Protein AF-A0A940U4Q2-F1 (afdb_monomer)

Mean predicted aligned error: 3.57 Å

Structure (mmCI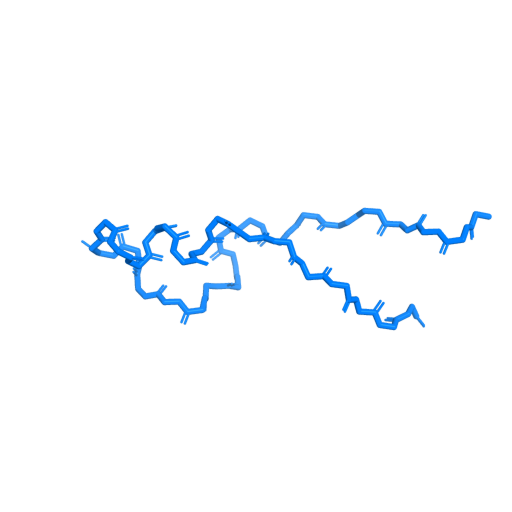F, N/CA/C/O backbone):
data_AF-A0A940U4Q2-F1
#
_entry.id   AF-A0A940U4Q2-F1
#
loop_
_atom_site.group_PDB
_atom_site.id
_atom_site.type_symbol
_atom_site.label_atom_id
_atom_site.label_alt_id
_atom_site.label_comp_id
_atom_site.label_asym_id
_atom_site.label_entity_id
_atom_site.label_seq_id
_atom_site.pdbx_PDB_ins_code
_atom_site.Cartn_x
_atom_site.Cartn_y
_atom_site.Cartn_z
_atom_site.occupancy
_atom_site.B_iso_or_equiv
_atom_site.auth_seq_id
_atom_site.auth_comp_id
_atom_site.auth_asym_id
_atom_site.auth_atom_id
_atom_site.pdbx_PDB_model_num
ATOM 1 N N . SER A 1 1 ? 23.299 -0.316 -11.115 1.00 79.38 1 SER A N 1
ATOM 2 C CA . SER A 1 1 ? 22.308 -0.106 -10.038 1.00 79.38 1 SER A CA 1
ATOM 3 C C . SER A 1 1 ? 21.406 -1.328 -9.969 1.00 79.38 1 SER A C 1
ATOM 5 O O . SER A 1 1 ? 21.021 -1.793 -11.033 1.00 79.38 1 SER A O 1
ATOM 7 N N . ARG A 1 2 ? 21.123 -1.872 -8.776 1.00 90.00 2 ARG A N 1
ATOM 8 C CA . ARG A 1 2 ? 20.304 -3.093 -8.581 1.00 90.00 2 ARG A CA 1
ATOM 9 C C . ARG A 1 2 ? 18.849 -2.813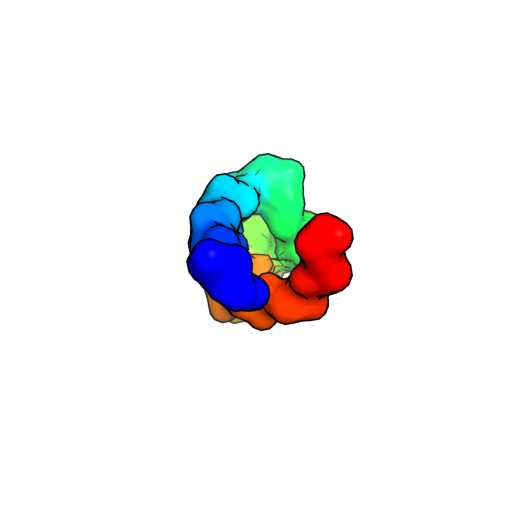 -8.174 1.00 90.00 2 ARG A C 1
ATOM 11 O O . ARG A 1 2 ? 18.050 -3.735 -8.181 1.00 90.00 2 ARG A O 1
ATOM 18 N N . LEU A 1 3 ? 18.519 -1.576 -7.801 1.00 92.31 3 LEU A N 1
ATOM 19 C CA . LEU A 1 3 ? 17.178 -1.144 -7.397 1.00 92.31 3 LEU A CA 1
ATOM 20 C C . LEU A 1 3 ? 16.898 0.241 -7.987 1.00 92.31 3 LEU A C 1
ATOM 22 O O . LEU A 1 3 ? 17.809 1.069 -8.088 1.00 92.31 3 LEU A O 1
ATOM 26 N N . ARG A 1 4 ? 15.642 0.497 -8.363 1.00 92.62 4 ARG A N 1
ATOM 27 C CA . ARG A 1 4 ? 15.175 1.805 -8.839 1.00 92.62 4 ARG A CA 1
ATOM 28 C C . ARG A 1 4 ? 13.875 2.174 -8.118 1.00 92.62 4 ARG A C 1
ATOM 30 O O . ARG A 1 4 ? 12.919 1.411 -8.219 1.00 92.62 4 ARG A O 1
ATOM 37 N N . PRO A 1 5 ? 13.815 3.303 -7.391 1.00 91.31 5 PRO A N 1
ATOM 38 C CA . PRO A 1 5 ? 12.572 3.749 -6.777 1.00 91.31 5 PRO A CA 1
ATOM 39 C C . PRO A 1 5 ? 11.643 4.360 -7.833 1.00 91.31 5 PRO A C 1
ATOM 41 O O . PRO A 1 5 ? 12.088 5.139 -8.677 1.00 91.31 5 PRO A O 1
ATOM 44 N N . GLN A 1 6 ? 10.349 4.051 -7.749 1.00 91.25 6 GLN A N 1
ATOM 45 C CA . GLN A 1 6 ? 9.316 4.685 -8.565 1.00 91.25 6 GLN A CA 1
ATOM 46 C C . GLN A 1 6 ? 8.102 5.046 -7.705 1.00 91.25 6 GLN A C 1
ATOM 48 O O . GLN A 1 6 ? 7.577 4.217 -6.968 1.00 91.25 6 GLN A O 1
ATOM 53 N N . GLY A 1 7 ? 7.670 6.307 -7.782 1.00 90.06 7 GLY A N 1
ATOM 54 C CA . GLY A 1 7 ? 6.474 6.785 -7.092 1.00 90.06 7 GLY A CA 1
ATOM 55 C C . GLY A 1 7 ? 5.238 6.637 -7.976 1.00 90.06 7 GLY A C 1
ATOM 56 O O . GLY A 1 7 ? 5.187 7.232 -9.047 1.00 90.06 7 GLY A O 1
ATOM 57 N N . ALA A 1 8 ? 4.237 5.885 -7.514 1.00 86.25 8 ALA A N 1
ATOM 58 C CA . ALA A 1 8 ? 2.957 5.721 -8.214 1.00 86.25 8 ALA A CA 1
ATOM 59 C C . ALA A 1 8 ? 1.863 6.701 -7.744 1.00 86.25 8 ALA A C 1
ATOM 61 O O . ALA A 1 8 ? 0.800 6.765 -8.347 1.00 86.25 8 ALA A O 1
ATOM 62 N N . GLY A 1 9 ? 2.094 7.481 -6.681 1.00 81.94 9 GLY A N 1
ATOM 63 C CA . GLY A 1 9 ? 1.157 8.510 -6.213 1.00 81.94 9 GLY A CA 1
ATOM 64 C C . GLY A 1 9 ? -0.313 8.038 -6.148 1.00 81.94 9 GLY A C 1
ATOM 65 O O . GLY A 1 9 ? -0.581 6.915 -5.721 1.00 81.94 9 GLY A O 1
ATOM 66 N N . PRO A 1 10 ? -1.286 8.868 -6.569 1.00 83.00 10 PRO A N 1
ATOM 67 C CA . PRO A 1 10 ? -2.706 8.522 -6.527 1.00 83.00 10 PRO A CA 1
ATOM 68 C C . PRO A 1 10 ? -3.207 7.721 -7.741 1.00 83.00 10 PRO A C 1
ATOM 70 O O . PRO A 1 10 ? -4.394 7.409 -7.788 1.00 83.00 10 PRO A O 1
ATOM 73 N N . ILE A 1 11 ? -2.357 7.404 -8.727 1.00 86.88 11 ILE A N 1
ATOM 74 C CA . ILE A 1 11 ? -2.805 6.796 -9.996 1.00 86.88 11 ILE A CA 1
ATOM 75 C C . ILE A 1 11 ? -3.009 5.274 -9.913 1.00 86.88 11 ILE A C 1
ATOM 77 O O . ILE A 1 11 ? -3.577 4.691 -10.830 1.00 86.88 11 ILE A O 1
ATOM 81 N N . ALA A 1 12 ? -2.598 4.636 -8.809 1.00 88.31 12 ALA A N 1
ATOM 82 C CA . ALA A 1 12 ? -2.759 3.196 -8.573 1.00 88.31 12 ALA A CA 1
ATOM 83 C C . ALA A 1 12 ? -3.247 2.873 -7.137 1.00 88.31 12 ALA A C 1
ATOM 85 O O . ALA A 1 12 ? -2.501 2.300 -6.326 1.00 88.31 12 ALA A O 1
ATOM 86 N N . PRO A 1 13 ? -4.487 3.257 -6.775 1.00 91.81 13 PRO A N 1
ATOM 87 C CA . PRO A 1 13 ? -5.057 2.937 -5.470 1.00 91.81 13 PRO A CA 1
ATOM 88 C C . PRO A 1 13 ? -5.463 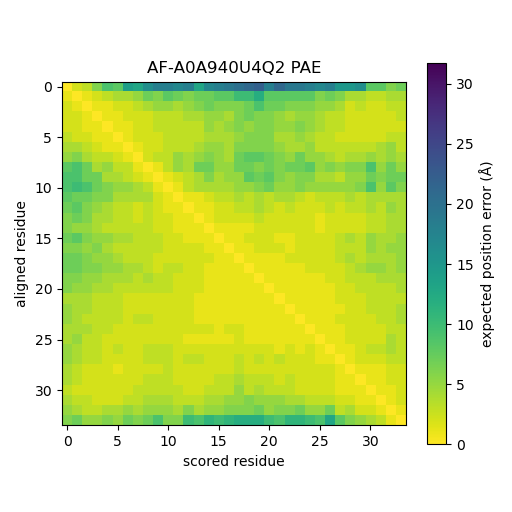1.457 -5.393 1.00 91.81 13 PRO A C 1
ATOM 90 O O . PRO A 1 13 ? -6.089 0.933 -6.310 1.00 91.81 13 PRO A O 1
ATOM 93 N N . VAL A 1 14 ? -5.171 0.797 -4.270 1.00 92.38 14 VAL A N 1
ATOM 94 C CA . VAL A 1 14 ? -5.649 -0.576 -3.982 1.00 92.38 14 VAL A CA 1
ATOM 95 C C . VAL A 1 14 ? -6.930 -0.588 -3.153 1.00 92.38 14 VAL A C 1
ATOM 97 O O . VAL A 1 14 ? -7.610 -1.605 -3.062 1.00 92.38 14 VAL A O 1
ATOM 100 N N . ALA A 1 15 ? -7.279 0.546 -2.550 1.00 94.44 15 ALA A N 1
ATOM 101 C CA . ALA A 1 15 ? -8.534 0.764 -1.847 1.00 94.44 15 ALA A CA 1
ATOM 102 C C . ALA A 1 15 ? -9.076 2.174 -2.126 1.00 94.44 15 ALA A C 1
ATOM 104 O O . ALA A 1 15 ? -8.358 3.065 -2.579 1.00 94.44 15 ALA A O 1
ATOM 105 N N . THR A 1 16 ? -10.358 2.405 -1.839 1.00 93.62 16 THR A N 1
ATOM 106 C CA . THR A 1 16 ? -10.958 3.740 -1.982 1.00 93.62 16 THR A CA 1
ATOM 107 C C . THR A 1 16 ? -10.313 4.758 -1.034 1.00 93.62 16 THR A C 1
ATOM 109 O O . THR A 1 16 ? -10.128 4.480 0.144 1.00 93.62 16 THR A O 1
ATOM 112 N N . ASN A 1 17 ? -10.031 5.976 -1.507 1.00 93.06 17 ASN A N 1
ATOM 113 C CA . ASN A 1 17 ? -9.530 7.070 -0.654 1.00 93.06 17 ASN A CA 1
ATOM 114 C C . ASN A 1 17 ? -10.625 7.739 0.202 1.00 93.06 17 ASN A C 1
ATOM 116 O O . ASN A 1 17 ? -10.351 8.700 0.930 1.00 93.06 17 ASN A O 1
ATOM 120 N N . ARG A 1 18 ? -11.874 7.267 0.096 1.00 95.44 18 ARG A N 1
ATOM 121 C CA . ARG A 1 18 ? -13.029 7.845 0.796 1.00 95.44 18 ARG A CA 1
ATOM 122 C C . ARG A 1 18 ? -13.037 7.552 2.295 1.00 95.44 18 ARG A C 1
ATOM 124 O O . ARG A 1 18 ? -13.608 8.343 3.034 1.00 95.44 18 ARG A O 1
ATOM 131 N N . THR A 1 19 ? -12.401 6.471 2.739 1.00 96.44 19 THR A N 1
ATOM 132 C CA . THR A 1 19 ? -12.323 6.105 4.162 1.00 96.44 19 THR A CA 1
ATOM 133 C C . THR A 1 19 ? -10.886 6.178 4.662 1.00 96.44 19 THR A C 1
ATOM 135 O O . THR A 1 19 ? -9.942 6.122 3.867 1.00 96.44 19 THR A O 1
ATOM 138 N N . GLU A 1 20 ? -10.699 6.313 5.974 1.00 96.12 20 GLU A N 1
ATOM 139 C CA . GLU A 1 20 ? -9.350 6.367 6.543 1.00 96.12 20 GLU A CA 1
ATOM 140 C C . GLU A 1 20 ? -8.630 5.024 6.401 1.00 96.12 20 GLU A C 1
ATOM 142 O O . GLU A 1 20 ? -7.454 4.983 6.049 1.00 96.12 20 GLU A O 1
ATOM 147 N N . GLU A 1 21 ? -9.353 3.916 6.551 1.00 95.69 21 GLU A N 1
ATOM 148 C CA . GLU A 1 21 ? -8.821 2.566 6.366 1.00 95.69 21 GLU A CA 1
ATOM 149 C C . GLU A 1 21 ? -8.314 2.371 4.933 1.00 95.69 21 GLU A C 1
ATOM 151 O O . GLU A 1 21 ? -7.265 1.765 4.711 1.00 95.69 21 GLU A O 1
ATOM 156 N N . GLY A 1 22 ? -9.035 2.907 3.945 1.00 95.81 22 GLY A N 1
ATOM 157 C CA . GLY A 1 22 ? -8.625 2.843 2.548 1.00 9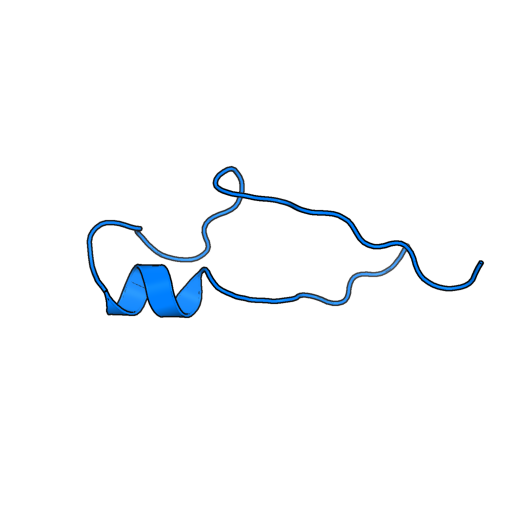5.81 22 GLY A CA 1
ATOM 158 C C . GLY A 1 22 ? -7.374 3.676 2.256 1.00 95.81 22 GLY A C 1
ATOM 159 O O . GLY A 1 22 ? -6.464 3.199 1.576 1.00 95.81 22 GLY A O 1
ATOM 160 N N . ARG A 1 23 ? -7.251 4.874 2.846 1.00 94.19 23 ARG A N 1
ATOM 161 C CA . ARG A 1 23 ? -6.020 5.683 2.753 1.00 94.19 23 ARG A CA 1
ATOM 162 C C . ARG A 1 23 ? -4.840 5.006 3.438 1.00 94.19 23 ARG A C 1
ATOM 164 O O . ARG A 1 23 ? -3.741 5.019 2.891 1.00 94.19 23 ARG A O 1
ATOM 171 N N . ALA A 1 24 ? -5.063 4.396 4.601 1.00 94.69 24 ALA A N 1
ATOM 172 C CA . ALA A 1 24 ? -4.042 3.640 5.314 1.00 94.69 24 ALA A CA 1
ATOM 173 C C . ALA A 1 24 ? -3.503 2.485 4.463 1.00 94.69 24 ALA A C 1
ATOM 175 O O . ALA A 1 24 ? -2.290 2.338 4.351 1.00 94.69 24 ALA A O 1
ATOM 176 N N . LYS A 1 25 ? -4.383 1.745 3.777 1.00 94.00 25 LYS A N 1
ATOM 177 C CA . LYS A 1 25 ? -3.987 0.688 2.831 1.00 94.00 25 LYS A CA 1
ATOM 178 C C . LYS A 1 25 ? -3.210 1.218 1.622 1.00 94.00 25 LYS A C 1
ATOM 180 O O . LYS A 1 25 ? -2.310 0.544 1.131 1.00 94.00 25 LYS A O 1
ATOM 185 N N . ASN A 1 26 ? -3.538 2.415 1.136 1.00 94.31 26 ASN A N 1
ATOM 186 C CA . ASN A 1 26 ? -2.870 2.999 -0.028 1.00 94.31 26 ASN A CA 1
ATOM 187 C C . ASN A 1 26 ? -1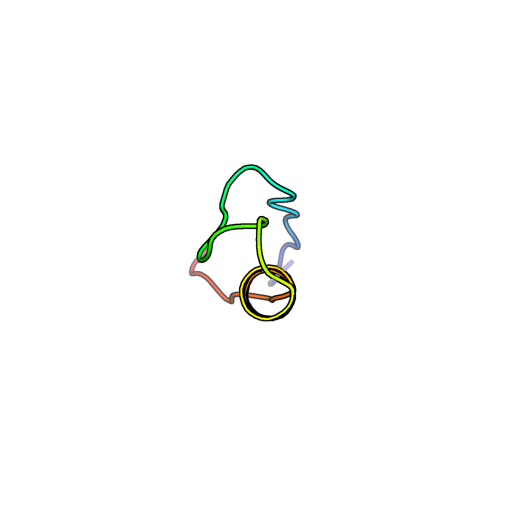.455 3.531 0.275 1.00 94.31 26 ASN A C 1
ATOM 189 O O . ASN A 1 26 ? -0.648 3.625 -0.649 1.00 94.31 26 ASN A O 1
ATOM 193 N N . ARG A 1 27 ? -1.118 3.838 1.537 1.00 92.12 27 ARG A N 1
ATOM 194 C CA . ARG A 1 27 ? 0.240 4.228 1.970 1.00 92.12 27 ARG A CA 1
ATOM 195 C C . ARG A 1 27 ? 1.156 2.997 2.061 1.00 92.12 27 ARG A C 1
ATOM 197 O O . ARG A 1 27 ? 1.410 2.496 3.153 1.00 92.12 27 ARG A O 1
ATOM 204 N N . ARG A 1 28 ? 1.632 2.496 0.916 1.00 91.56 28 ARG A N 1
ATOM 205 C CA . ARG A 1 28 ? 2.386 1.230 0.821 1.00 91.56 28 ARG A CA 1
ATOM 206 C C . ARG A 1 28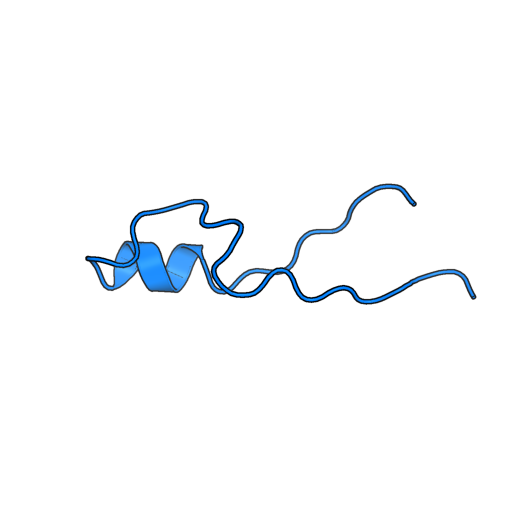 ? 3.601 1.302 -0.106 1.00 91.56 28 ARG A C 1
ATOM 208 O O . ARG A 1 28 ? 3.712 2.209 -0.928 1.00 91.56 28 ARG A O 1
ATOM 215 N N . VAL A 1 29 ? 4.473 0.303 0.017 1.00 93.00 29 VAL A N 1
ATOM 216 C CA . VAL A 1 29 ? 5.621 0.051 -0.866 1.00 93.00 29 VAL A CA 1
ATOM 217 C C . VAL A 1 29 ? 5.496 -1.365 -1.419 1.00 93.00 29 VAL A C 1
ATOM 219 O O . VAL A 1 29 ? 5.184 -2.288 -0.671 1.00 93.00 29 VAL A O 1
ATOM 222 N N . GLU A 1 30 ? 5.750 -1.529 -2.715 1.00 91.25 30 GLU A N 1
ATOM 223 C CA . GLU A 1 30 ? 5.753 -2.824 -3.398 1.00 91.25 30 GLU A CA 1
ATOM 224 C C . GLU A 1 30 ? 7.124 -3.072 -4.031 1.00 91.25 30 GLU A C 1
ATOM 226 O O . GLU A 1 30 ? 7.746 -2.154 -4.570 1.00 91.25 30 GLU A O 1
ATOM 231 N N . LEU A 1 31 ? 7.597 -4.316 -3.953 1.00 92.38 31 LEU A N 1
ATOM 232 C CA . LEU A 1 31 ? 8.777 -4.781 -4.675 1.00 92.38 31 LEU A CA 1
ATOM 233 C C . LEU A 1 31 ? 8.296 -5.531 -5.915 1.00 92.38 31 LEU A C 1
ATOM 235 O O . LEU A 1 31 ? 7.538 -6.490 -5.792 1.00 92.38 31 LEU A O 1
ATOM 239 N N . VAL A 1 32 ? 8.736 -5.091 -7.089 1.00 90.94 32 VAL A N 1
ATOM 240 C CA . VAL A 1 32 ? 8.392 -5.701 -8.378 1.00 90.94 32 VAL A CA 1
AT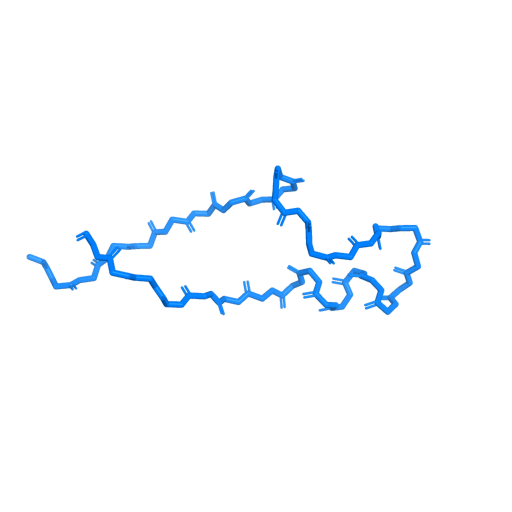OM 241 C C . VAL A 1 32 ? 9.662 -6.074 -9.130 1.00 90.94 32 VAL A C 1
ATOM 243 O O . VAL A 1 32 ? 10.723 -5.483 -8.902 1.00 90.94 32 VAL A O 1
ATOM 246 N N . GLU A 1 33 ? 9.555 -7.065 -10.011 1.00 89.75 33 GLU A N 1
ATOM 247 C CA . GLU A 1 33 ? 10.633 -7.402 -10.940 1.00 89.75 33 GLU A CA 1
ATOM 248 C C . GLU A 1 33 ? 10.913 -6.210 -11.875 1.00 89.75 33 GLU A C 1
ATOM 250 O O . GLU A 1 33 ? 10.000 -5.461 -12.232 1.00 89.75 33 GLU A O 1
ATOM 255 N N . GLN A 1 34 ? 12.198 -5.990 -12.178 1.00 78.44 34 GLN A N 1
ATOM 256 C CA . GLN A 1 34 ? 12.683 -4.897 -13.034 1.00 78.44 34 GLN A CA 1
ATOM 257 C C . GLN A 1 34 ? 12.526 -5.233 -14.514 1.00 78.44 34 GLN A C 1
ATOM 259 O O . GLN A 1 34 ? 12.851 -6.384 -14.880 1.00 78.44 34 GLN A O 1
#

Foldseek 3Di:
DQDDDDDPPPVDQPADPPDPVSVVRRPDDDDDDD

pLDDT: mean 91.02, std 4.51, range [78.44, 96.44]

Solvent-accessible surface area (backbone atoms only — not comparable to full-atom values): 2555 Å² total; per-residue (Å²): 134,95,76,81,93,79,86,61,78,86,83,68,65,86,42,59,74,87,43,70,70,24,42,56,66,50,72,72,87,84,89,74,89,132

Radius of gyration: 11.83 Å; Cα contacts (8 Å, |Δi|>4): 14; chains: 1; bounding box: 35×16×20 Å

Secondary structure (DSSP, 8-state):
--------GGGS-SS-TTSHHHHHHHS-------

Seque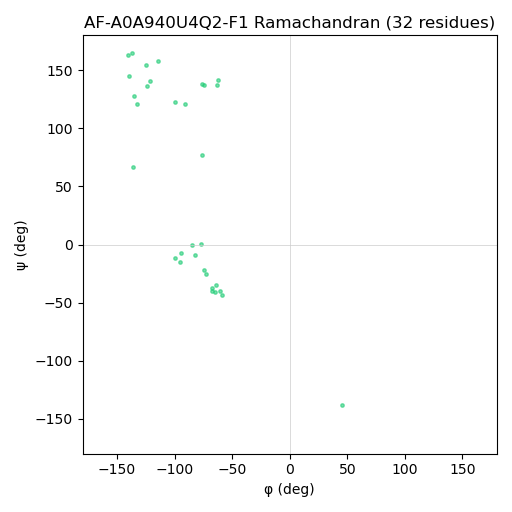nce (34 aa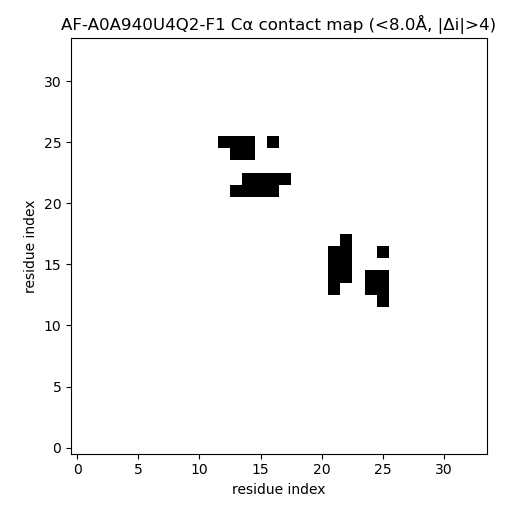):
SRLRPQGAGPIAPVATNRTEEGRAKNRRVELVEQ